Protein AF-A0A7V0W0I6-F1 (afdb_monomer)

Structure (mmCIF, N/CA/C/O backbone):
data_AF-A0A7V0W0I6-F1
#
_entry.id   AF-A0A7V0W0I6-F1
#
loop_
_atom_site.group_PDB
_atom_site.id
_atom_site.type_symbol
_atom_site.label_atom_id
_atom_site.label_alt_id
_atom_site.label_comp_id
_atom_site.label_asym_id
_atom_site.label_entity_id
_atom_site.label_seq_id
_atom_site.pdbx_PDB_ins_code
_atom_site.Cartn_x
_atom_site.Cartn_y
_atom_site.Cartn_z
_atom_site.occupancy
_atom_site.B_iso_or_equiv
_atom_site.auth_seq_id
_atom_site.auth_comp_id
_atom_site.auth_asym_id
_atom_site.auth_atom_id
_atom_site.pdbx_PDB_model_num
ATOM 1 N N . GLU A 1 1 ? -5.638 4.540 -24.264 1.00 60.31 1 GLU A N 1
ATOM 2 C CA . GLU A 1 1 ? -6.546 5.270 -23.347 1.00 60.31 1 GLU A CA 1
ATOM 3 C C . GLU A 1 1 ? -6.105 5.172 -21.889 1.00 60.31 1 GLU A C 1
ATOM 5 O O . GLU A 1 1 ? -5.762 6.201 -21.331 1.00 60.31 1 GLU A O 1
ATOM 10 N N . LEU A 1 2 ? -5.987 3.969 -21.306 1.00 66.69 2 LEU A N 1
ATOM 11 C CA . LEU A 1 2 ? -5.577 3.770 -19.901 1.00 66.69 2 LEU A CA 1
ATOM 12 C C . LEU A 1 2 ? -4.260 4.472 -19.504 1.00 66.69 2 LEU A C 1
ATOM 14 O O . LEU A 1 2 ? -4.198 5.104 -18.455 1.00 66.69 2 LEU A O 1
ATOM 18 N N . ALA A 1 3 ? -3.229 4.414 -20.354 1.00 67.50 3 ALA A N 1
ATOM 19 C CA . ALA A 1 3 ? -1.940 5.058 -20.082 1.00 67.50 3 ALA A CA 1
ATOM 20 C C . ALA A 1 3 ? -2.057 6.585 -19.892 1.00 67.50 3 ALA A C 1
ATOM 22 O O . ALA A 1 3 ? -1.434 7.140 -18.994 1.00 67.50 3 ALA A O 1
ATOM 23 N N . HIS A 1 4 ? -2.917 7.256 -20.668 1.00 70.69 4 HIS A N 1
ATOM 24 C CA . HIS A 1 4 ? -3.123 8.706 -20.556 1.00 70.69 4 HIS A CA 1
ATOM 25 C C . HIS A 1 4 ? -3.851 9.103 -19.268 1.00 70.69 4 HIS A C 1
ATOM 27 O O . HIS A 1 4 ? -3.650 10.200 -18.761 1.00 70.69 4 HIS A O 1
ATOM 33 N N . THR A 1 5 ? -4.692 8.221 -18.721 1.00 73.81 5 THR A N 1
ATOM 34 C CA . THR A 1 5 ? -5.380 8.461 -17.444 1.00 73.81 5 THR A CA 1
ATOM 35 C C . THR A 1 5 ? -4.430 8.356 -16.253 1.00 73.81 5 THR A C 1
ATOM 37 O O . THR A 1 5 ? -4.665 8.988 -15.230 1.00 73.81 5 THR A O 1
ATOM 40 N N . VAL A 1 6 ? -3.367 7.564 -16.383 1.00 73.56 6 VAL A N 1
ATOM 41 C CA . VAL A 1 6 ? -2.404 7.273 -15.314 1.00 73.56 6 VAL A CA 1
ATOM 42 C C . VAL A 1 6 ? -1.288 8.327 -15.233 1.00 73.56 6 VAL A C 1
ATOM 44 O O . VAL A 1 6 ? -0.809 8.618 -14.138 1.00 73.56 6 VAL A O 1
ATOM 47 N N . ASP A 1 7 ? -0.939 8.951 -16.360 1.00 75.25 7 ASP A N 1
ATOM 48 C CA . ASP A 1 7 ? 0.173 9.903 -16.523 1.00 75.25 7 ASP A CA 1
ATOM 49 C C . ASP A 1 7 ? 0.222 11.000 -15.436 1.00 75.25 7 ASP A C 1
ATOM 51 O O . ASP A 1 7 ? 1.212 11.146 -14.724 1.00 75.25 7 ASP A O 1
ATOM 55 N N . GLY A 1 8 ? -0.897 11.690 -15.183 1.00 76.81 8 GLY A N 1
ATOM 56 C CA . GLY A 1 8 ? -0.962 12.772 -14.184 1.00 76.81 8 GLY A CA 1
ATOM 57 C C . GLY A 1 8 ? -0.906 12.331 -12.711 1.00 76.81 8 GLY A C 1
ATOM 58 O O . GLY A 1 8 ? -0.849 13.181 -11.815 1.00 76.81 8 GLY A O 1
ATOM 59 N N . TYR A 1 9 ? -0.960 11.025 -12.440 1.00 78.69 9 TYR A N 1
ATOM 60 C CA . TYR A 1 9 ? -0.916 10.459 -11.088 1.00 78.69 9 TYR A CA 1
ATOM 61 C C . TYR A 1 9 ? 0.448 9.858 -10.745 1.00 78.69 9 TYR A C 1
ATOM 63 O O . TYR A 1 9 ? 0.809 9.855 -9.566 1.00 78.69 9 TYR A O 1
ATOM 71 N N . ILE A 1 10 ? 1.219 9.414 -11.745 1.00 76.62 10 ILE A N 1
ATOM 72 C CA . ILE A 1 10 ? 2.557 8.826 -11.558 1.00 76.62 10 ILE A CA 1
ATOM 73 C C . ILE A 1 10 ? 3.491 9.791 -10.810 1.00 76.62 10 ILE A C 1
ATOM 75 O O . ILE A 1 10 ? 4.248 9.364 -9.945 1.00 76.62 10 ILE A O 1
ATOM 79 N N . GLU A 1 11 ? 3.392 11.099 -11.063 1.00 77.31 11 GLU A N 1
ATOM 80 C CA . GLU A 1 11 ? 4.226 12.105 -10.383 1.00 77.31 11 GLU A CA 1
ATOM 81 C C . GLU A 1 11 ? 3.906 12.273 -8.887 1.00 77.31 11 GLU A C 1
ATOM 83 O O . GLU A 1 11 ? 4.713 12.807 -8.127 1.00 77.31 11 GLU A O 1
ATOM 88 N N . LYS A 1 12 ? 2.709 11.863 -8.449 1.00 80.38 12 LYS A N 1
ATOM 89 C CA . LYS A 1 12 ? 2.188 12.153 -7.101 1.00 80.38 12 LYS A CA 1
ATOM 90 C C . LYS A 1 12 ? 2.120 10.928 -6.205 1.00 80.38 12 LYS A C 1
ATOM 92 O O . LYS A 1 12 ? 2.071 11.073 -4.984 1.00 80.38 12 LYS A O 1
ATOM 97 N N . CYS A 1 13 ? 2.052 9.737 -6.789 1.00 84.56 13 CYS A N 1
ATOM 98 C CA . CYS A 1 13 ? 1.883 8.500 -6.048 1.00 84.56 13 CYS A CA 1
ATOM 99 C C . CYS A 1 13 ? 2.633 7.344 -6.704 1.00 84.56 13 CYS A C 1
ATOM 101 O O . CYS A 1 13 ? 2.764 7.252 -7.918 1.00 84.56 13 CYS A O 1
ATOM 103 N N . ASN A 1 14 ? 3.093 6.437 -5.854 1.00 87.25 14 ASN A N 1
ATOM 104 C CA . ASN A 1 14 ? 3.851 5.245 -6.209 1.00 87.25 14 ASN A CA 1
ATOM 105 C C . ASN A 1 14 ? 2.966 4.000 -6.428 1.00 87.25 14 ASN A C 1
ATOM 107 O O . ASN A 1 14 ? 3.468 2.950 -6.821 1.00 87.25 14 ASN A O 1
ATOM 111 N N . ALA A 1 15 ? 1.652 4.111 -6.205 1.00 90.19 15 ALA A N 1
ATOM 112 C CA . ALA A 1 15 ? 0.671 3.061 -6.467 1.00 90.19 15 ALA A CA 1
ATOM 113 C C . ALA A 1 15 ? -0.676 3.652 -6.902 1.00 90.19 15 ALA A C 1
ATOM 115 O O . ALA A 1 15 ? -1.170 4.599 -6.287 1.00 90.19 15 ALA A O 1
ATOM 116 N N . ILE A 1 16 ? -1.285 3.062 -7.930 1.00 90.56 16 ILE A N 1
ATOM 117 C CA . ILE A 1 16 ? -2.536 3.515 -8.542 1.00 90.56 16 ILE A CA 1
ATOM 118 C C . ILE A 1 16 ? -3.486 2.325 -8.650 1.00 90.56 16 ILE A C 1
ATOM 120 O O . ILE A 1 16 ? -3.190 1.338 -9.321 1.00 90.56 16 ILE A O 1
ATOM 124 N N . LEU A 1 17 ? -4.645 2.431 -7.997 1.00 89.62 17 LEU A N 1
ATOM 125 C CA . LEU A 1 17 ? -5.719 1.447 -8.106 1.00 89.62 17 LEU A CA 1
ATOM 126 C C . LEU A 1 17 ? -6.568 1.743 -9.342 1.00 89.62 17 LEU A C 1
ATOM 128 O O . LEU A 1 17 ? -7.134 2.827 -9.485 1.00 89.62 17 LEU A O 1
ATOM 132 N N . LEU A 1 18 ? -6.686 0.753 -10.216 1.00 87.69 18 LEU A N 1
ATOM 133 C CA . LEU A 1 18 ? -7.496 0.799 -11.419 1.00 87.69 18 LEU A CA 1
ATOM 134 C C . LEU A 1 18 ? -8.799 0.042 -11.166 1.00 87.69 18 LEU A C 1
ATOM 136 O O . LEU A 1 18 ? -8.802 -1.177 -10.967 1.00 87.69 18 LEU A O 1
ATOM 140 N N . SER A 1 19 ? -9.918 0.768 -11.188 1.00 84.94 19 SER A N 1
ATOM 141 C CA . SER A 1 19 ? -11.247 0.183 -10.984 1.00 84.94 19 SER A CA 1
ATOM 142 C C . SER A 1 19 ? -11.459 -0.997 -11.934 1.00 84.94 19 SER A C 1
ATOM 144 O O . SER A 1 19 ? -11.354 -0.840 -13.150 1.00 84.94 19 SER A O 1
ATOM 146 N N . ASN A 1 20 ? -11.724 -2.180 -11.376 1.00 83.25 20 ASN A N 1
ATOM 147 C CA . ASN A 1 20 ? -11.915 -3.449 -12.091 1.00 83.25 20 ASN A CA 1
ATOM 148 C C . ASN A 1 20 ? -10.709 -3.970 -12.904 1.00 83.25 20 ASN A 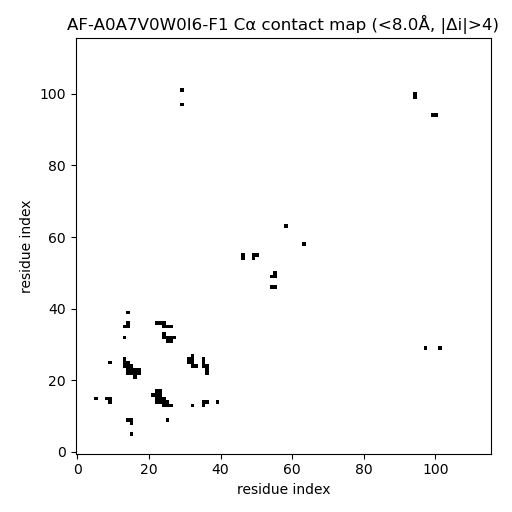C 1
ATOM 150 O O . ASN A 1 20 ? -10.876 -4.923 -13.659 1.00 83.25 20 ASN A O 1
ATOM 154 N N . H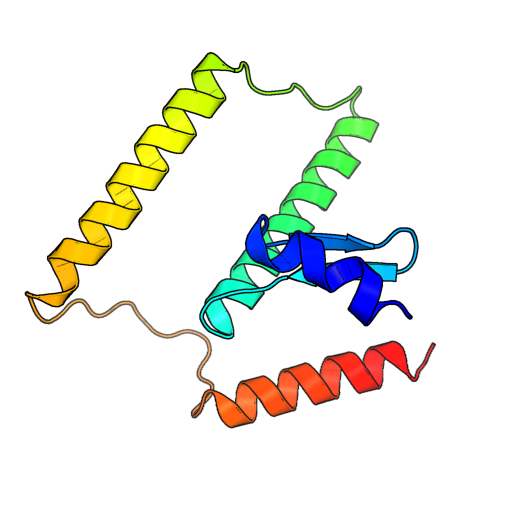IS A 1 21 ? -9.514 -3.386 -12.760 1.00 85.44 21 HIS A N 1
ATOM 155 C CA . HIS A 1 21 ? -8.318 -3.781 -13.526 1.00 85.44 21 HIS A CA 1
ATOM 156 C C . HIS A 1 21 ? -7.113 -4.138 -12.647 1.00 85.44 21 HIS A C 1
ATOM 158 O O . HIS A 1 21 ? -6.188 -4.786 -13.125 1.00 85.44 21 HIS A O 1
ATOM 164 N N . GLY A 1 22 ? -7.126 -3.763 -11.367 1.00 88.12 22 GLY A N 1
ATOM 165 C CA . GLY A 1 22 ? -6.073 -4.115 -10.416 1.00 88.12 22 GLY A CA 1
ATOM 166 C C . GLY A 1 22 ? -5.278 -2.897 -9.973 1.00 88.12 22 GLY A C 1
ATOM 167 O O . GLY A 1 22 ? -5.854 -1.846 -9.697 1.00 88.12 22 GLY A O 1
ATOM 168 N N . VAL A 1 23 ? -3.961 -3.040 -9.869 1.00 91.00 23 VAL A N 1
ATOM 169 C CA . VAL A 1 23 ? -3.057 -2.002 -9.366 1.00 91.00 23 VAL A CA 1
ATOM 170 C C . VAL A 1 23 ? -1.843 -1.868 -10.279 1.00 91.00 23 VAL A C 1
ATOM 172 O O . VAL A 1 23 ? -1.344 -2.853 -10.818 1.00 91.00 23 VAL A O 1
ATOM 175 N N . VAL A 1 24 ? -1.368 -0.638 -10.440 1.00 90.88 24 VAL A N 1
ATOM 176 C CA . VAL A 1 24 ? -0.086 -0.323 -11.075 1.00 90.88 24 VAL A CA 1
ATOM 177 C C . VAL A 1 24 ? 0.793 0.364 -10.040 1.00 90.88 24 VAL A C 1
ATOM 179 O O . VAL A 1 24 ? 0.346 1.310 -9.390 1.00 90.88 24 VAL A O 1
ATOM 182 N N . THR A 1 25 ? 2.030 -0.099 -9.877 1.00 91.06 25 THR A N 1
ATOM 183 C CA . THR A 1 25 ? 3.025 0.529 -9.000 1.00 91.06 25 THR A CA 1
ATOM 184 C C . THR A 1 25 ? 4.212 1.028 -9.803 1.00 91.06 25 THR A C 1
ATOM 186 O O . THR A 1 25 ? 4.545 0.485 -10.856 1.00 91.06 25 THR A O 1
ATOM 189 N N . VAL A 1 26 ? 4.828 2.098 -9.312 1.00 88.94 26 VAL A N 1
ATOM 190 C CA . VAL A 1 26 ? 5.993 2.735 -9.928 1.00 88.94 26 VAL A CA 1
ATOM 191 C C . VAL A 1 26 ? 7.056 2.977 -8.863 1.00 88.94 26 VAL A C 1
ATOM 193 O O . VAL A 1 26 ? 6.742 3.213 -7.693 1.00 88.94 26 VAL A O 1
ATOM 196 N N . GLY A 1 27 ? 8.316 2.905 -9.272 1.00 87.12 27 GLY A N 1
ATOM 197 C CA . GLY A 1 27 ? 9.482 3.051 -8.411 1.00 87.12 27 GLY A CA 1
ATOM 198 C C . GLY A 1 27 ? 10.679 3.559 -9.206 1.00 87.12 27 GLY A C 1
ATOM 199 O O . GLY A 1 27 ? 10.634 3.619 -10.434 1.00 87.12 27 GLY A O 1
ATOM 200 N N . THR A 1 28 ? 11.738 3.945 -8.500 1.00 86.50 28 THR A N 1
ATOM 201 C CA . THR A 1 28 ? 13.026 4.342 -9.097 1.00 86.50 28 THR A CA 1
ATOM 202 C C . THR A 1 28 ? 13.740 3.183 -9.788 1.00 86.50 28 THR A C 1
ATOM 204 O O . THR A 1 28 ? 14.603 3.404 -10.629 1.00 86.50 28 THR A O 1
ATOM 207 N N . ASP A 1 29 ? 13.364 1.962 -9.425 1.00 83.75 29 ASP A N 1
ATOM 208 C CA . ASP A 1 29 ? 13.934 0.693 -9.848 1.00 83.75 29 ASP A CA 1
ATOM 209 C C . ASP A 1 29 ? 12.855 -0.399 -9.719 1.00 83.75 29 ASP A C 1
ATOM 211 O O . ASP A 1 29 ? 11.777 -0.190 -9.145 1.00 83.75 29 ASP A O 1
ATOM 215 N N . VAL A 1 30 ? 13.134 -1.581 -10.263 1.00 84.25 30 VAL A N 1
ATOM 216 C CA . VAL A 1 30 ? 12.170 -2.690 -10.279 1.00 84.25 30 VAL A CA 1
ATOM 217 C C . VAL A 1 30 ? 11.838 -3.170 -8.862 1.00 84.25 30 VAL A C 1
ATOM 219 O O . VAL A 1 30 ? 10.680 -3.493 -8.586 1.00 84.25 30 VAL A O 1
ATOM 222 N N . PHE A 1 31 ? 12.807 -3.171 -7.940 1.00 84.81 31 PHE A N 1
ATOM 223 C CA . PHE A 1 31 ? 12.588 -3.625 -6.568 1.00 84.81 31 PHE A CA 1
ATOM 224 C C . PHE A 1 31 ? 11.704 -2.655 -5.789 1.00 84.81 31 PHE A C 1
ATOM 226 O O . PHE A 1 31 ? 10.772 -3.089 -5.117 1.00 84.81 31 PHE A O 1
ATOM 233 N N . SER A 1 32 ? 11.915 -1.343 -5.901 1.00 83.81 32 SER A N 1
ATOM 234 C CA . SER A 1 32 ? 11.050 -0.360 -5.235 1.00 83.81 32 SER A CA 1
ATOM 235 C C . SER A 1 32 ? 9.601 -0.417 -5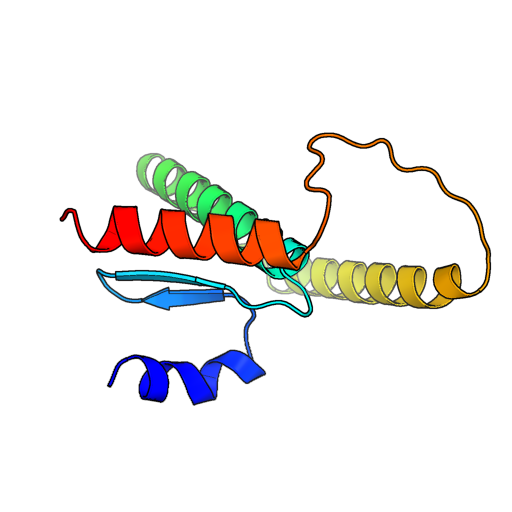.737 1.00 83.81 32 SER A C 1
ATOM 237 O O . SER A 1 32 ? 8.666 -0.335 -4.927 1.00 83.81 32 SER A O 1
ATOM 239 N N . ALA A 1 33 ? 9.388 -0.636 -7.039 1.00 86.38 33 ALA A N 1
ATOM 240 C CA . ALA A 1 33 ? 8.057 -0.870 -7.603 1.00 86.38 33 ALA A CA 1
ATOM 241 C C . ALA A 1 33 ? 7.434 -2.183 -7.086 1.00 86.38 33 ALA A C 1
ATOM 243 O O . ALA A 1 33 ? 6.255 -2.199 -6.710 1.00 86.38 33 ALA A O 1
ATOM 244 N N . TYR A 1 34 ? 8.228 -3.254 -7.005 1.00 87.94 34 TYR A N 1
ATOM 245 C CA . TYR A 1 34 ? 7.822 -4.561 -6.483 1.00 87.94 34 TYR A CA 1
ATOM 246 C C . TYR A 1 34 ? 7.454 -4.516 -4.991 1.00 87.94 34 TYR A C 1
ATOM 248 O O . TYR A 1 34 ? 6.360 -4.926 -4.612 1.00 87.94 34 TYR A O 1
ATOM 256 N N . TYR A 1 35 ? 8.292 -3.931 -4.135 1.00 88.19 35 TYR A N 1
ATOM 257 C CA . TYR A 1 35 ? 7.980 -3.786 -2.709 1.00 88.19 35 TYR A CA 1
ATOM 258 C C . TYR A 1 35 ? 6.758 -2.897 -2.481 1.00 88.19 35 TYR A C 1
ATOM 260 O O . TYR A 1 35 ? 5.971 -3.120 -1.560 1.00 88.19 35 TYR A O 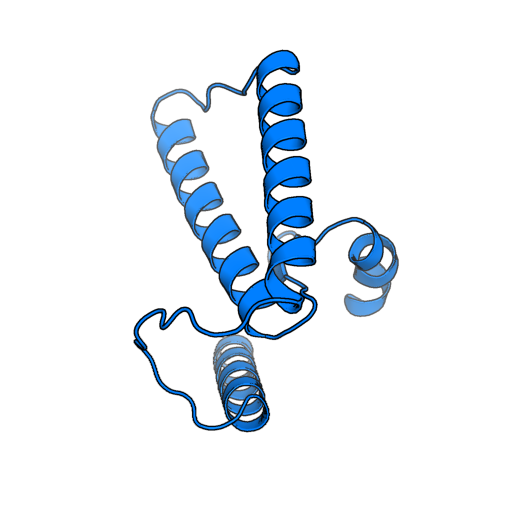1
ATOM 268 N N . THR A 1 36 ? 6.556 -1.884 -3.328 1.00 90.44 36 THR A N 1
ATOM 269 C CA . THR A 1 36 ? 5.329 -1.083 -3.282 1.00 90.44 36 THR A CA 1
ATOM 270 C C . THR A 1 36 ? 4.107 -1.937 -3.631 1.00 90.44 36 THR A C 1
ATOM 272 O O . THR A 1 36 ? 3.092 -1.826 -2.945 1.00 90.44 36 THR A O 1
ATOM 275 N N . MET A 1 37 ? 4.210 -2.825 -4.625 1.00 94.00 37 MET A N 1
ATOM 276 C CA . MET A 1 37 ? 3.152 -3.776 -4.988 1.00 94.00 37 MET A CA 1
ATOM 277 C C . MET A 1 37 ? 2.804 -4.703 -3.819 1.00 94.00 37 MET A C 1
ATOM 279 O O . MET A 1 37 ? 1.639 -4.794 -3.433 1.00 94.00 37 MET A O 1
ATOM 283 N N . GLU A 1 38 ? 3.809 -5.320 -3.197 1.00 92.50 38 GLU A N 1
ATOM 284 C CA . GLU A 1 38 ? 3.627 -6.217 -2.050 1.00 92.50 38 GLU A CA 1
ATOM 285 C C . GLU A 1 38 ? 2.916 -5.515 -0.883 1.00 92.50 38 GLU A C 1
ATOM 287 O O . GLU A 1 38 ? 1.957 -6.035 -0.307 1.00 92.50 38 GLU A O 1
ATOM 292 N N . ARG A 1 39 ? 3.323 -4.278 -0.571 1.00 92.88 39 ARG A N 1
ATOM 293 C CA . ARG A 1 39 ? 2.686 -3.467 0.476 1.00 92.88 39 ARG A CA 1
ATOM 294 C C . ARG A 1 39 ? 1.224 -3.168 0.166 1.00 92.88 39 ARG A C 1
ATOM 296 O O . ARG A 1 39 ? 0.409 -3.152 1.093 1.00 92.88 39 ARG A O 1
ATOM 303 N N . VAL A 1 40 ? 0.891 -2.896 -1.097 1.00 95.31 40 VAL A N 1
ATOM 304 C CA . VAL A 1 40 ? -0.491 -2.623 -1.507 1.00 95.31 40 VAL A CA 1
ATOM 305 C C . VAL A 1 40 ? -1.340 -3.880 -1.366 1.00 95.31 40 VAL A C 1
ATOM 307 O O . VAL A 1 40 ? -2.393 -3.802 -0.737 1.00 95.31 40 VAL A O 1
ATOM 310 N N . GLU A 1 41 ? -0.869 -5.023 -1.864 1.00 94.81 41 GLU A N 1
ATOM 311 C CA . GLU A 1 41 ? -1.586 -6.300 -1.768 1.00 94.81 41 GLU A CA 1
ATOM 312 C C . GLU A 1 41 ? -1.832 -6.689 -0.306 1.00 94.81 41 GLU A C 1
ATOM 314 O O . GLU A 1 41 ? -2.965 -6.951 0.107 1.00 94.81 41 GLU A O 1
ATOM 319 N N . HIS A 1 42 ? -0.791 -6.617 0.526 1.00 95.75 42 HIS A N 1
ATOM 320 C CA . HIS A 1 42 ? -0.911 -6.924 1.947 1.00 95.75 42 HIS A CA 1
ATOM 321 C C . HIS A 1 42 ? -1.884 -5.977 2.667 1.00 95.75 42 HIS A C 1
ATOM 323 O O . HIS A 1 42 ? -2.704 -6.409 3.481 1.00 95.75 42 HIS A O 1
ATOM 329 N N . SER A 1 43 ? -1.848 -4.682 2.342 1.00 93.75 43 SER A N 1
ATOM 330 C CA . SER A 1 43 ? -2.789 -3.706 2.905 1.00 93.75 43 SER A CA 1
ATOM 331 C C . SER A 1 43 ? -4.224 -3.972 2.448 1.00 93.75 43 SER A C 1
ATOM 333 O O . SER A 1 43 ? -5.145 -3.891 3.262 1.00 93.75 43 SER A O 1
ATOM 335 N N . ALA A 1 44 ? -4.428 -4.317 1.174 1.00 94.50 44 ALA A N 1
ATOM 336 C CA . ALA A 1 44 ? -5.739 -4.659 0.633 1.00 94.50 44 ALA A CA 1
ATOM 337 C C . ALA A 1 44 ? -6.323 -5.885 1.343 1.00 94.50 44 ALA A C 1
ATOM 339 O O . ALA A 1 44 ? -7.487 -5.855 1.749 1.00 94.50 44 ALA A O 1
ATOM 340 N N . TYR A 1 45 ? -5.502 -6.910 1.582 1.00 95.44 45 TYR A N 1
ATOM 341 C CA . TYR A 1 45 ? -5.892 -8.086 2.352 1.00 95.44 45 TYR A CA 1
ATOM 342 C C . TYR A 1 45 ? -6.292 -7.733 3.792 1.00 95.44 45 TYR A C 1
ATOM 344 O O . TYR A 1 45 ? -7.375 -8.116 4.238 1.00 95.44 45 TYR A O 1
ATOM 352 N N . ILE A 1 46 ? -5.476 -6.947 4.507 1.00 94.94 46 ILE A N 1
ATOM 353 C CA . ILE A 1 46 ? -5.803 -6.488 5.870 1.00 94.94 46 ILE A CA 1
ATOM 354 C C . ILE A 1 46 ? -7.137 -5.738 5.882 1.00 94.94 46 ILE A C 1
ATOM 356 O O . ILE A 1 46 ? -7.989 -6.025 6.722 1.00 94.94 46 ILE A O 1
ATOM 360 N N . ILE A 1 47 ? -7.335 -4.792 4.960 1.00 94.81 47 ILE A N 1
ATOM 361 C CA . ILE A 1 47 ? -8.571 -4.002 4.869 1.00 94.81 47 ILE A CA 1
ATOM 362 C C . ILE A 1 47 ? -9.764 -4.913 4.570 1.00 94.81 47 ILE A C 1
ATOM 364 O O . ILE A 1 47 ? -10.821 -4.767 5.183 1.00 94.81 47 ILE A O 1
ATOM 368 N N . TRP A 1 48 ? -9.609 -5.876 3.664 1.00 94.69 48 TRP A N 1
ATOM 369 C CA . TRP A 1 48 ? -10.663 -6.826 3.319 1.00 94.69 48 TRP A CA 1
ATOM 370 C C . TRP A 1 48 ? -11.086 -7.688 4.518 1.00 94.69 48 TRP A C 1
ATOM 372 O O . TRP A 1 48 ? -12.282 -7.804 4.813 1.00 94.69 48 TRP A O 1
ATOM 382 N N . VAL A 1 49 ? -10.121 -8.217 5.275 1.00 96.69 49 VAL A N 1
ATOM 383 C CA . VAL A 1 49 ? -10.392 -8.965 6.511 1.00 96.69 49 VAL A CA 1
ATOM 384 C C . VAL A 1 49 ? -11.007 -8.053 7.579 1.00 96.69 49 VAL A C 1
ATOM 386 O O . VAL A 1 49 ? -12.014 -8.414 8.184 1.00 96.69 49 VAL A O 1
ATOM 389 N N . ALA A 1 50 ? -10.469 -6.848 7.785 1.00 96.12 50 ALA A N 1
ATOM 390 C CA . ALA A 1 50 ? -10.971 -5.896 8.779 1.00 96.12 50 ALA A CA 1
ATOM 391 C C . ALA A 1 50 ? -12.426 -5.488 8.511 1.00 96.12 50 ALA A C 1
ATOM 393 O O . ALA A 1 50 ? -13.235 -5.437 9.439 1.00 96.12 50 ALA A O 1
ATOM 394 N N . ARG A 1 51 ? -12.798 -5.277 7.243 1.00 95.62 51 ARG A N 1
ATOM 395 C CA . ARG A 1 51 ? -14.189 -5.009 6.840 1.00 95.62 51 ARG A CA 1
ATOM 396 C C . ARG A 1 51 ? -15.137 -6.136 7.226 1.00 95.62 51 ARG A C 1
ATOM 398 O O . ARG A 1 51 ? -16.250 -5.860 7.664 1.00 95.62 51 ARG A O 1
ATOM 405 N N . SER A 1 52 ? -14.679 -7.382 7.149 1.00 94.88 52 SER A N 1
ATOM 406 C CA . SER A 1 52 ? -15.454 -8.547 7.597 1.00 94.88 52 SER A CA 1
ATOM 407 C C . SER A 1 52 ? -15.629 -8.597 9.125 1.00 94.88 52 SER A C 1
ATOM 409 O O . SER A 1 52 ? -16.560 -9.228 9.614 1.00 94.88 52 SER A O 1
ATOM 411 N N . LEU A 1 53 ? -14.771 -7.905 9.883 1.00 95.69 53 LEU A N 1
ATOM 412 C CA . LEU A 1 53 ? -14.767 -7.854 11.352 1.00 95.69 53 LEU A CA 1
ATOM 413 C C . LEU A 1 53 ? -15.388 -6.566 11.932 1.00 95.69 53 LEU A C 1
ATOM 415 O O . LEU A 1 53 ? -15.218 -6.285 13.118 1.00 95.69 53 LEU A O 1
ATOM 419 N N . GLY A 1 54 ? -16.112 -5.784 11.125 1.00 93.12 54 GLY A N 1
ATOM 420 C CA . GLY A 1 54 ? -16.761 -4.539 11.564 1.00 93.12 54 GLY A CA 1
ATOM 421 C C . GLY A 1 54 ? -16.052 -3.249 11.141 1.00 93.12 54 GLY A C 1
ATOM 422 O O . GLY A 1 54 ? -16.430 -2.174 11.602 1.00 93.12 54 GLY A O 1
ATOM 423 N N . GLY A 1 55 ? -15.068 -3.342 10.245 1.00 91.25 55 GLY A N 1
ATOM 424 C CA . GLY A 1 55 ? -14.396 -2.197 9.636 1.00 91.25 55 GLY A CA 1
ATOM 425 C C . GLY A 1 55 ? -13.013 -1.905 10.210 1.00 91.25 55 GLY A C 1
ATOM 426 O O . GLY A 1 55 ? -12.663 -2.271 11.334 1.00 91.25 55 GLY A O 1
ATOM 427 N N . GLU A 1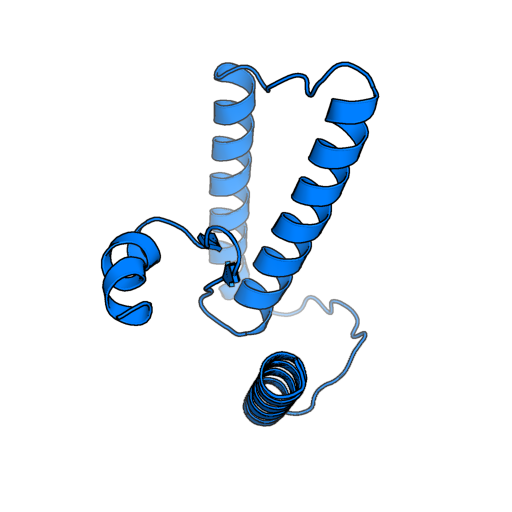 56 ? -12.204 -1.227 9.407 1.00 92.06 56 GLU A N 1
ATOM 428 C CA . GLU A 1 56 ? -10.888 -0.739 9.785 1.00 92.06 56 GLU A CA 1
ATOM 429 C C . GLU A 1 56 ? -10.962 0.465 10.740 1.00 92.06 56 GLU A C 1
ATOM 431 O O . GLU A 1 56 ? -11.843 1.320 10.646 1.00 92.06 56 GLU A O 1
ATOM 436 N N . LYS A 1 57 ? -9.993 0.562 11.658 1.00 91.12 57 LYS A N 1
ATOM 437 C CA . LYS A 1 57 ? -9.811 1.746 12.509 1.00 91.12 57 LYS A CA 1
ATOM 438 C C . LYS A 1 57 ? -8.774 2.665 11.858 1.00 91.12 57 LYS A C 1
ATOM 440 O O . LYS A 1 57 ? -7.591 2.319 11.885 1.00 91.12 57 LYS A O 1
ATOM 445 N N . PRO A 1 58 ? -9.173 3.810 11.276 1.00 89.38 58 PRO A N 1
ATOM 446 C CA . PRO A 1 58 ? -8.223 4.711 10.641 1.00 89.38 58 PRO A CA 1
ATOM 447 C C . PRO A 1 58 ? -7.275 5.319 11.678 1.00 89.38 58 PRO A C 1
ATOM 449 O O . PRO A 1 58 ? -7.645 5.570 12.827 1.00 89.38 58 PRO A O 1
ATOM 452 N N . LEU A 1 59 ? -6.037 5.575 11.258 1.00 90.88 59 LEU A N 1
ATOM 453 C CA . LEU A 1 59 ? -5.071 6.294 12.081 1.00 90.88 59 LEU A CA 1
ATOM 454 C C . LEU A 1 59 ? -5.493 7.759 12.227 1.00 90.88 59 LEU A C 1
ATOM 456 O O . LEU A 1 59 ? -5.975 8.379 11.280 1.00 90.88 59 LEU A O 1
ATOM 460 N N . SER A 1 60 ? -5.267 8.331 13.411 1.00 95.06 60 SER A N 1
ATOM 461 C CA . SER A 1 60 ? -5.430 9.771 13.607 1.00 95.06 60 SER A CA 1
ATOM 462 C C . SER A 1 60 ? -4.408 10.543 12.769 1.00 95.06 60 SER A C 1
ATOM 464 O O . SER A 1 60 ? -3.290 10.073 12.543 1.00 95.06 60 SER A O 1
ATOM 466 N N . GLN A 1 61 ? -4.756 11.768 12.364 1.00 93.12 61 GLN A N 1
ATOM 467 C CA . GLN A 1 61 ? -3.843 12.632 11.610 1.00 93.12 61 GLN A CA 1
ATOM 468 C C . GLN A 1 61 ? -2.513 12.859 12.348 1.00 93.12 61 GLN A C 1
ATOM 470 O O . GLN A 1 61 ? -1.458 12.911 11.727 1.00 93.12 61 GLN A O 1
ATOM 475 N N . GLU A 1 62 ? -2.544 12.934 13.681 1.00 95.50 62 GLU A N 1
ATOM 476 C CA . GLU A 1 62 ? -1.341 13.043 14.510 1.00 95.50 62 GLU A CA 1
ATOM 477 C C . GLU A 1 62 ? -0.410 11.832 14.336 1.00 95.50 62 GLU A C 1
ATOM 479 O O . GLU A 1 62 ? 0.795 11.995 14.139 1.00 95.50 62 GLU A O 1
ATOM 484 N N . ASN A 1 63 ? -0.960 10.614 14.361 1.00 93.81 63 ASN A N 1
ATOM 485 C CA . ASN A 1 63 ? -0.179 9.393 14.169 1.00 93.81 63 ASN A CA 1
ATOM 486 C C . ASN A 1 63 ? 0.344 9.274 12.734 1.00 93.81 63 ASN A C 1
ATOM 488 O O . ASN A 1 63 ? 1.488 8.868 12.541 1.00 93.81 63 ASN A O 1
ATOM 492 N N . ILE A 1 64 ? -0.445 9.690 11.739 1.00 92.50 64 ILE A N 1
ATOM 493 C CA . ILE A 1 64 ? 0.006 9.776 10.342 1.00 92.50 64 ILE A CA 1
ATOM 494 C C . ILE A 1 64 ? 1.202 10.728 10.233 1.00 92.50 64 ILE A C 1
ATOM 496 O O . ILE A 1 64 ? 2.227 10.362 9.663 1.00 92.50 64 ILE A O 1
ATOM 500 N N . ASN A 1 65 ? 1.120 11.914 10.839 1.00 92.56 65 ASN A N 1
ATOM 501 C CA . ASN A 1 65 ? 2.210 12.888 10.816 1.00 92.56 65 ASN A CA 1
ATOM 502 C C . ASN A 1 65 ? 3.484 12.328 11.467 1.00 92.56 65 ASN A C 1
ATOM 504 O O . ASN A 1 65 ? 4.566 12.467 10.902 1.00 92.56 65 ASN A O 1
ATOM 508 N N . LYS A 1 66 ? 3.370 11.626 12.603 1.00 93.88 66 LYS A N 1
ATOM 509 C CA . LYS A 1 66 ? 4.516 10.950 13.244 1.00 93.88 66 LYS A CA 1
ATOM 510 C C . LYS A 1 66 ? 5.171 9.924 12.315 1.00 93.88 66 LYS A C 1
ATOM 512 O O . LYS A 1 66 ? 6.396 9.880 12.232 1.00 93.88 66 LYS A O 1
ATOM 517 N N . LEU A 1 67 ? 4.377 9.124 11.600 1.00 91.44 67 LEU A N 1
ATOM 518 C CA . LEU A 1 67 ? 4.891 8.146 10.633 1.00 91.44 67 LEU A CA 1
ATOM 519 C C . LEU A 1 67 ? 5.594 8.823 9.448 1.00 91.44 67 LEU A C 1
ATOM 521 O O . LEU A 1 67 ? 6.654 8.362 9.028 1.00 91.44 67 LEU A O 1
ATOM 525 N N . LEU A 1 68 ? 5.049 9.935 8.944 1.00 89.44 68 LEU A N 1
ATOM 526 C CA . LEU A 1 68 ? 5.680 10.719 7.877 1.00 89.44 68 LEU A CA 1
ATOM 527 C C . LEU A 1 68 ? 7.024 11.312 8.320 1.00 89.44 68 LEU A C 1
ATOM 529 O O . LEU A 1 68 ? 7.9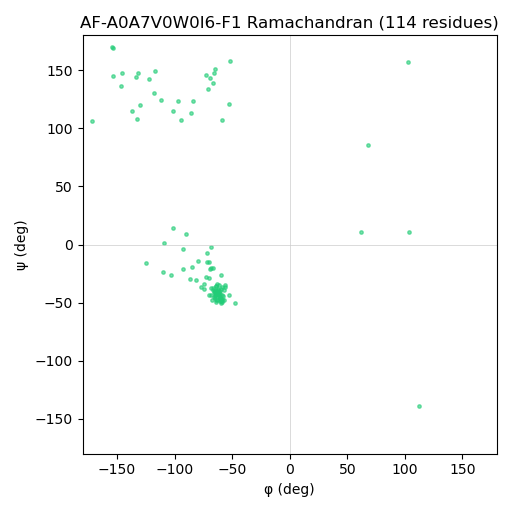82 11.284 7.551 1.00 89.44 68 LEU A O 1
ATOM 533 N N . GLU A 1 69 ? 7.132 11.793 9.559 1.00 92.62 69 GLU A N 1
ATOM 534 C CA . GLU A 1 69 ? 8.403 12.287 10.105 1.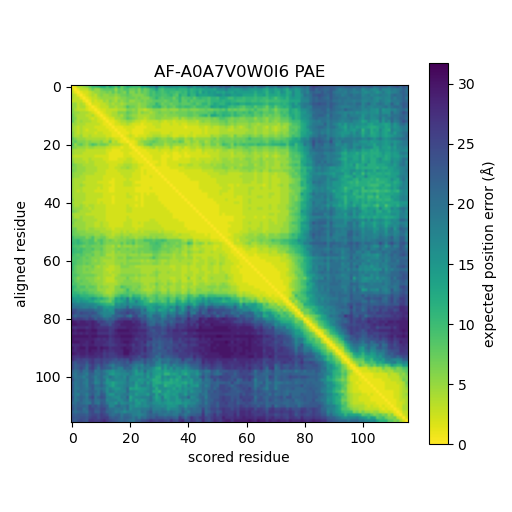00 92.62 69 GLU A CA 1
ATOM 535 C C . GLU A 1 69 ? 9.440 11.166 10.274 1.00 92.62 69 GLU A C 1
ATOM 537 O O . GLU A 1 69 ? 10.614 11.349 9.944 1.00 92.62 69 GLU A O 1
ATOM 542 N N . ILE A 1 70 ? 9.017 9.975 10.716 1.00 91.31 70 ILE A N 1
ATOM 543 C CA . ILE A 1 70 ? 9.898 8.798 10.785 1.00 91.31 70 ILE A CA 1
ATOM 544 C C . ILE A 1 70 ? 10.420 8.439 9.390 1.00 91.31 70 ILE A C 1
ATOM 546 O O . ILE A 1 70 ? 11.626 8.238 9.239 1.00 91.31 70 ILE A O 1
ATOM 550 N N . ARG A 1 71 ? 9.541 8.420 8.380 1.00 84.94 71 ARG A N 1
ATOM 551 C CA . ARG A 1 71 ? 9.901 8.138 6.984 1.00 84.94 71 ARG A CA 1
ATOM 552 C C . ARG A 1 71 ? 10.941 9.125 6.448 1.00 84.94 71 ARG A C 1
ATOM 554 O O . ARG A 1 71 ? 11.972 8.698 5.936 1.00 84.94 71 ARG A O 1
ATOM 561 N N . LYS A 1 72 ? 10.720 10.432 6.631 1.00 86.06 72 LYS A N 1
ATOM 562 C CA . LYS A 1 72 ? 11.684 11.467 6.213 1.00 86.06 72 LYS A CA 1
ATOM 563 C C . LYS A 1 72 ? 13.053 11.260 6.860 1.00 86.06 72 LYS A C 1
ATOM 565 O O . LYS A 1 72 ? 14.084 11.456 6.220 1.00 86.06 72 LYS A O 1
ATOM 570 N N . ARG A 1 73 ? 13.079 10.864 8.138 1.00 84.25 73 ARG A N 1
ATOM 571 C CA . ARG A 1 73 ? 14.331 10.594 8.851 1.00 84.25 73 ARG A CA 1
ATOM 572 C C . ARG A 1 73 ? 15.041 9.359 8.304 1.00 84.25 73 ARG A C 1
ATOM 574 O O . ARG A 1 73 ? 16.247 9.436 8.108 1.00 84.25 73 ARG A O 1
ATOM 581 N N . SER A 1 74 ? 14.327 8.263 8.035 1.00 80.50 74 SER A N 1
ATOM 582 C CA . SER A 1 74 ? 14.934 7.053 7.462 1.00 80.50 74 SER A CA 1
ATOM 583 C C . SER A 1 74 ? 15.470 7.280 6.048 1.00 80.50 74 SER A C 1
ATOM 585 O O . SER A 1 74 ? 16.565 6.822 5.743 1.00 80.50 74 SER A O 1
ATOM 587 N N . GLU A 1 75 ? 14.754 8.042 5.218 1.00 71.81 75 GLU A N 1
ATOM 588 C CA . GLU A 1 75 ? 15.209 8.419 3.870 1.00 71.81 75 GLU A CA 1
ATOM 589 C C . GLU A 1 75 ? 16.478 9.283 3.941 1.00 71.81 75 GLU A C 1
ATOM 591 O O . GLU A 1 75 ? 17.444 9.048 3.218 1.00 71.81 75 GLU A O 1
ATOM 596 N N . LYS A 1 76 ? 16.530 10.230 4.887 1.00 59.75 76 LYS A N 1
ATOM 597 C CA . LYS A 1 76 ? 17.727 11.045 5.115 1.00 59.75 76 LYS A CA 1
ATOM 598 C C . LYS A 1 76 ? 18.900 10.218 5.647 1.00 59.75 76 LYS A C 1
ATOM 600 O O . LYS A 1 76 ? 20.033 10.464 5.253 1.00 59.75 76 LYS A O 1
ATOM 605 N N . THR A 1 77 ? 18.659 9.238 6.516 1.00 55.78 77 THR A N 1
ATOM 606 C CA . THR A 1 77 ? 19.714 8.337 6.997 1.00 55.78 77 THR A CA 1
ATOM 607 C C . THR A 1 77 ? 20.319 7.514 5.858 1.00 55.78 77 THR A C 1
ATOM 609 O O . THR A 1 77 ? 21.541 7.445 5.807 1.00 55.78 77 THR A O 1
ATOM 612 N N . LEU A 1 78 ? 19.518 7.003 4.909 1.00 52.06 78 LEU A N 1
ATOM 613 C CA . LEU A 1 78 ? 20.043 6.329 3.709 1.00 52.06 78 LEU A CA 1
ATOM 614 C C . LEU A 1 78 ? 20.915 7.251 2.835 1.00 52.06 78 LEU A C 1
ATOM 616 O O . LEU A 1 78 ? 21.928 6.798 2.318 1.00 52.06 78 LEU A O 1
ATOM 620 N N . SER A 1 79 ? 20.591 8.547 2.743 1.00 44.16 79 SER A N 1
ATOM 621 C CA . SER A 1 79 ? 21.417 9.524 2.005 1.00 44.16 79 SER A CA 1
ATOM 622 C C . SER A 1 79 ? 22.768 9.858 2.666 1.00 44.16 79 SER A C 1
ATOM 624 O O . SER A 1 79 ? 23.641 10.425 2.016 1.00 44.16 79 SER A O 1
ATOM 626 N N . TYR A 1 80 ? 22.972 9.515 3.947 1.00 45.03 80 TYR A N 1
ATOM 627 C CA . TYR A 1 80 ? 24.275 9.649 4.621 1.00 45.03 80 TYR A CA 1
ATOM 628 C C . TYR A 1 80 ? 25.125 8.371 4.551 1.00 45.03 80 TYR A C 1
ATOM 630 O O . TYR A 1 80 ? 26.342 8.455 4.717 1.00 45.03 80 TYR A O 1
ATOM 638 N N . THR A 1 81 ? 24.522 7.202 4.317 1.00 42.53 81 THR A N 1
ATOM 639 C CA . THR A 1 81 ? 25.251 5.926 4.222 1.00 42.53 81 THR A CA 1
ATOM 640 C C . THR A 1 81 ? 25.924 5.703 2.868 1.00 42.53 81 THR A C 1
ATOM 642 O O . THR A 1 81 ? 26.838 4.895 2.796 1.00 42.53 81 THR A O 1
ATOM 645 N N . GLU A 1 82 ? 25.590 6.469 1.825 1.00 42.84 82 GLU A N 1
ATOM 646 C CA . GLU A 1 82 ? 26.282 6.409 0.521 1.00 42.84 82 GLU A CA 1
ATOM 647 C C . GLU A 1 82 ? 27.738 6.929 0.558 1.00 42.84 82 GLU A C 1
ATOM 649 O O . GLU A 1 82 ? 28.442 6.876 -0.447 1.00 42.84 82 GLU A O 1
ATOM 654 N N . LEU A 1 83 ? 28.216 7.411 1.715 1.00 45.00 83 LEU A N 1
ATOM 655 C CA . LEU A 1 83 ? 29.607 7.834 1.919 1.00 45.00 83 LEU A CA 1
ATOM 656 C C . LEU A 1 83 ? 30.425 6.904 2.826 1.00 45.00 83 LEU A C 1
ATOM 658 O O . LEU A 1 83 ? 31.595 7.200 3.049 1.00 45.00 83 LEU A O 1
ATOM 662 N N . ASN A 1 84 ? 29.862 5.801 3.336 1.00 37.59 84 ASN A N 1
ATOM 663 C CA . ASN A 1 84 ? 30.626 4.795 4.078 1.00 37.59 84 ASN A CA 1
ATOM 664 C C . ASN A 1 84 ? 30.215 3.379 3.659 1.00 37.59 84 ASN A C 1
ATOM 666 O O . ASN A 1 84 ? 29.091 2.940 3.887 1.00 37.59 84 ASN A O 1
ATOM 670 N N . ASP A 1 85 ? 31.190 2.716 3.055 1.00 45.06 85 ASP A N 1
ATOM 671 C CA . ASP A 1 85 ? 31.219 1.347 2.561 1.00 45.06 85 ASP A CA 1
ATOM 672 C C . ASP A 1 85 ? 30.779 0.283 3.594 1.00 45.06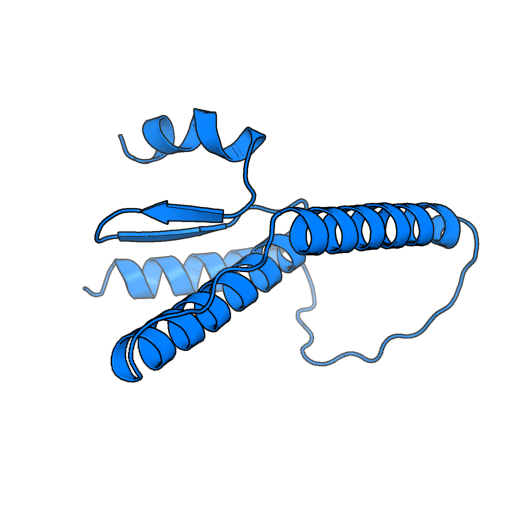 85 ASP A C 1
ATOM 674 O O . ASP A 1 85 ? 30.876 0.482 4.806 1.00 45.06 85 ASP A O 1
ATOM 678 N N . GLU A 1 86 ? 30.364 -0.872 3.066 1.00 44.28 86 GLU A N 1
ATOM 679 C CA . GLU A 1 86 ? 30.174 -2.173 3.733 1.00 44.28 86 GLU A CA 1
ATOM 680 C C . GLU A 1 86 ? 29.045 -2.332 4.779 1.00 44.28 86 GLU A C 1
ATOM 682 O O . GLU A 1 86 ? 29.270 -2.379 5.988 1.00 44.28 86 GLU A O 1
ATOM 687 N N . THR A 1 87 ? 27.823 -2.641 4.322 1.00 37.09 87 THR A N 1
ATOM 688 C CA . THR A 1 87 ? 26.955 -3.575 5.072 1.00 37.09 87 THR A CA 1
ATOM 689 C C . THR A 1 87 ? 26.344 -4.627 4.150 1.00 37.09 87 THR A C 1
ATOM 691 O O . THR A 1 87 ? 25.455 -4.370 3.343 1.00 37.09 87 THR A O 1
ATOM 694 N N . HIS A 1 88 ? 26.846 -5.854 4.298 1.00 42.88 88 HIS A N 1
ATOM 695 C CA . HIS A 1 88 ? 26.247 -7.073 3.776 1.00 42.88 88 HIS A CA 1
ATOM 696 C C . HIS A 1 88 ? 24.830 -7.257 4.341 1.00 42.88 88 HIS A C 1
ATOM 698 O O . HIS A 1 88 ? 24.665 -7.654 5.495 1.00 42.88 88 HIS A O 1
ATOM 704 N N . VAL A 1 89 ? 23.809 -7.037 3.515 1.00 37.75 89 VAL A N 1
ATOM 705 C CA . VAL A 1 89 ? 22.474 -7.610 3.728 1.00 37.75 89 VAL A CA 1
ATOM 706 C C . VAL A 1 89 ? 22.386 -8.871 2.871 1.00 37.75 89 VAL A C 1
ATOM 708 O O . VAL A 1 89 ? 22.694 -8.849 1.680 1.00 37.75 89 VAL A O 1
ATOM 711 N N . GLN A 1 90 ? 22.083 -9.997 3.516 1.00 37.19 90 GLN A N 1
ATOM 712 C CA . GLN A 1 90 ? 22.115 -11.319 2.897 1.00 37.19 90 GLN A CA 1
ATOM 713 C C . GLN A 1 90 ? 21.040 -11.475 1.810 1.00 37.19 90 GLN A C 1
ATOM 715 O O . GLN A 1 90 ? 19.914 -11.009 1.960 1.00 37.19 90 GLN A O 1
ATOM 720 N N . LYS A 1 91 ? 21.459 -12.117 0.711 1.00 47.47 91 LYS A N 1
ATOM 721 C CA . LYS A 1 91 ? 20.715 -12.453 -0.511 1.00 47.47 91 LYS A CA 1
ATOM 722 C C . LYS A 1 91 ? 19.680 -13.561 -0.267 1.00 47.47 91 LYS A C 1
ATOM 724 O O . LYS A 1 91 ? 20.075 -14.597 0.247 1.00 47.47 91 LYS A O 1
ATOM 729 N N . GLU A 1 92 ? 18.458 -13.373 -0.767 1.00 43.31 92 GLU A N 1
ATOM 730 C CA . GLU A 1 92 ? 17.421 -14.382 -1.099 1.00 43.31 92 GLU A CA 1
ATOM 731 C C . GLU A 1 92 ? 16.302 -13.590 -1.828 1.00 43.31 92 GLU A C 1
ATOM 733 O O . GLU A 1 92 ? 15.675 -12.746 -1.202 1.00 43.31 92 GLU A O 1
ATOM 738 N N . ASP A 1 93 ? 16.047 -13.622 -3.142 1.00 39.53 93 ASP A N 1
ATOM 739 C CA . ASP A 1 93 ? 16.372 -14.527 -4.250 1.00 39.53 93 ASP A CA 1
ATOM 740 C C . ASP A 1 93 ? 17.140 -13.815 -5.387 1.00 39.53 93 ASP A C 1
ATOM 742 O O . ASP A 1 93 ? 16.901 -12.656 -5.725 1.00 39.53 93 ASP A O 1
ATOM 746 N N . PHE A 1 94 ? 18.093 -14.529 -5.982 1.00 42.91 94 PHE A N 1
ATOM 747 C CA . PHE A 1 94 ? 19.085 -14.026 -6.933 1.00 42.91 94 PHE A CA 1
ATOM 748 C C . PHE A 1 94 ? 18.553 -14.006 -8.379 1.00 42.91 94 PHE A C 1
ATOM 750 O O . PHE A 1 94 ? 18.362 -15.062 -8.977 1.00 42.91 94 PHE A O 1
ATOM 757 N N . TYR A 1 95 ? 18.381 -12.810 -8.953 1.00 52.62 95 TYR A N 1
ATOM 758 C CA . TYR A 1 95 ? 18.297 -12.589 -10.402 1.00 52.62 95 TYR A CA 1
ATOM 759 C C . TYR A 1 95 ? 19.549 -11.822 -10.839 1.00 52.62 95 TYR A C 1
ATOM 761 O O . TYR A 1 95 ? 19.857 -10.774 -10.272 1.00 52.62 95 TYR A O 1
ATOM 769 N N . ASP A 1 96 ? 20.296 -12.372 -11.800 1.00 53.28 96 ASP A N 1
ATOM 770 C CA . ASP A 1 96 ? 21.673 -11.954 -12.119 1.00 53.28 96 ASP A CA 1
ATOM 771 C C . ASP A 1 96 ? 21.760 -10.587 -12.823 1.00 53.28 96 ASP A C 1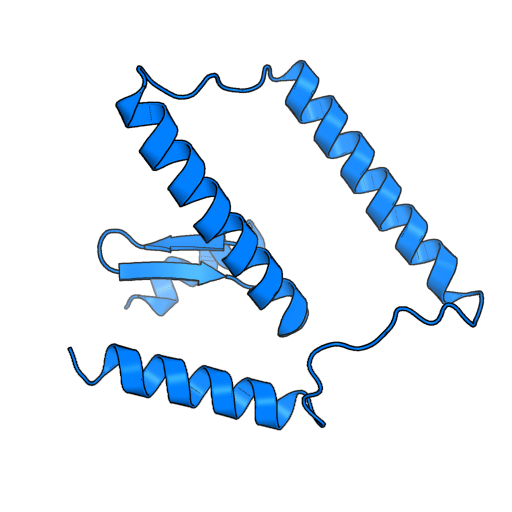
ATOM 773 O O . ASP A 1 96 ? 22.826 -9.977 -12.895 1.00 53.28 96 ASP A O 1
ATOM 777 N N . ASN A 1 97 ? 20.643 -10.073 -13.346 1.00 64.06 97 ASN A N 1
ATOM 778 C CA . ASN A 1 97 ? 20.581 -8.745 -13.941 1.00 64.06 97 ASN A CA 1
ATOM 779 C C . ASN A 1 97 ? 19.157 -8.152 -13.872 1.00 64.06 97 ASN A C 1
ATOM 781 O O . ASN A 1 97 ? 18.156 -8.861 -13.995 1.00 64.06 97 ASN A O 1
ATOM 785 N N . GLU A 1 98 ? 19.063 -6.829 -13.690 1.00 58.72 98 GLU A N 1
ATOM 786 C CA . GLU A 1 98 ? 17.780 -6.102 -13.634 1.00 58.72 98 GLU A CA 1
ATOM 787 C C . GLU A 1 98 ? 16.953 -6.262 -14.919 1.00 58.72 98 GLU A C 1
ATOM 789 O O . GLU A 1 98 ? 15.725 -6.191 -14.890 1.00 58.72 98 GLU A O 1
ATOM 794 N N . GLN A 1 99 ? 17.623 -6.510 -16.044 1.00 64.12 99 GLN A N 1
ATOM 795 C CA . GLN A 1 99 ? 17.022 -6.593 -17.371 1.00 64.12 99 GLN A CA 1
ATOM 796 C C . GLN A 1 99 ? 16.229 -7.895 -17.571 1.00 64.12 99 GLN A C 1
ATOM 798 O O . GLN A 1 99 ? 15.132 -7.882 -18.115 1.00 64.12 99 GLN A O 1
ATOM 803 N N . GLU A 1 100 ? 16.733 -9.001 -17.043 1.00 72.00 100 GLU A N 1
ATOM 804 C CA . GLU A 1 100 ? 16.174 -10.348 -17.085 1.00 72.00 100 GLU A CA 1
ATOM 805 C C . GLU A 1 100 ? 15.036 -10.470 -16.082 1.00 72.00 100 GLU A C 1
ATOM 807 O O . GLU A 1 100 ? 14.013 -11.080 -16.387 1.00 72.00 100 GLU A O 1
ATOM 812 N N . LEU A 1 101 ? 15.153 -9.815 -14.922 1.00 69.19 101 LEU A N 1
ATOM 813 C CA . LEU A 1 101 ? 14.034 -9.682 -13.995 1.00 69.19 101 LEU A CA 1
ATOM 814 C C . LEU A 1 101 ? 12.906 -8.842 -14.613 1.00 69.19 101 LEU A C 1
ATOM 816 O O . LEU A 1 101 ? 11.743 -9.243 -14.547 1.00 69.19 101 LEU A O 1
ATOM 820 N N . ALA A 1 102 ? 13.228 -7.719 -15.263 1.00 69.25 102 ALA A N 1
ATOM 821 C CA . ALA A 1 102 ? 12.241 -6.901 -15.966 1.00 69.25 102 ALA A CA 1
ATOM 822 C C . ALA A 1 102 ? 11.569 -7.673 -17.115 1.00 69.25 102 ALA A C 1
ATOM 824 O O . ALA A 1 102 ? 10.344 -7.617 -17.257 1.00 69.25 102 ALA A O 1
ATOM 825 N N . GLU A 1 103 ? 12.330 -8.442 -17.897 1.00 75.06 103 GLU A N 1
ATOM 826 C CA . GLU A 1 103 ? 11.799 -9.321 -18.945 1.00 75.06 103 GLU A CA 1
ATOM 827 C C . GLU A 1 103 ? 10.922 -10.436 -18.368 1.00 75.06 103 GLU A C 1
ATOM 829 O O . GLU A 1 103 ? 9.836 -10.696 -18.892 1.00 75.06 103 GLU A O 1
ATOM 834 N N . LEU A 1 104 ? 11.335 -11.066 -17.268 1.00 74.00 104 LEU A N 1
ATOM 835 C CA . LEU A 1 104 ? 10.579 -12.126 -16.604 1.00 74.00 104 LEU A CA 1
ATOM 836 C C . LEU A 1 104 ? 9.258 -11.609 -16.034 1.00 74.00 104 LEU A C 1
ATOM 838 O O . LEU A 1 104 ? 8.216 -12.243 -16.231 1.00 74.00 104 LEU A O 1
ATOM 842 N N . ILE A 1 105 ? 9.284 -10.462 -15.355 1.00 73.12 105 ILE A N 1
ATOM 843 C CA . ILE A 1 105 ? 8.086 -9.811 -14.816 1.00 73.12 105 ILE A CA 1
ATOM 844 C C . ILE A 1 105 ? 7.161 -9.419 -15.966 1.00 73.12 105 ILE A C 1
ATOM 846 O O . ILE A 1 105 ? 5.978 -9.758 -15.937 1.00 73.12 105 ILE A O 1
ATOM 850 N N . THR A 1 106 ? 7.694 -8.786 -17.013 1.00 71.56 106 THR A N 1
ATOM 851 C CA . THR A 1 106 ? 6.909 -8.389 -18.190 1.00 71.56 106 THR A CA 1
ATOM 852 C C . THR A 1 106 ? 6.258 -9.602 -18.847 1.00 71.56 106 THR A C 1
ATOM 854 O O . THR A 1 106 ? 5.049 -9.594 -19.073 1.00 71.56 106 THR A O 1
ATOM 857 N N . ARG A 1 107 ? 7.016 -10.680 -19.083 1.00 74.62 107 ARG A N 1
ATOM 858 C CA . ARG A 1 107 ? 6.492 -11.933 -19.643 1.00 74.62 107 ARG A CA 1
ATOM 859 C C . ARG A 1 107 ? 5.389 -12.520 -18.768 1.00 74.62 107 ARG A C 1
ATOM 861 O O . ARG A 1 107 ? 4.331 -12.861 -19.278 1.00 74.62 107 ARG A O 1
ATOM 868 N N . THR A 1 108 ? 5.609 -12.589 -17.458 1.00 72.12 108 THR A N 1
ATOM 869 C CA . THR A 1 108 ? 4.645 -13.158 -16.504 1.00 72.12 108 THR A CA 1
ATOM 870 C C . THR A 1 108 ? 3.351 -12.346 -16.460 1.00 72.12 108 THR A C 1
ATOM 872 O O . THR A 1 108 ? 2.261 -12.919 -16.484 1.00 72.12 108 THR A O 1
ATOM 875 N N . ILE A 1 109 ? 3.450 -11.015 -16.448 1.00 63.00 109 ILE A N 1
ATOM 876 C CA . ILE A 1 109 ? 2.292 -10.115 -16.477 1.00 63.00 109 ILE A CA 1
ATOM 877 C C . ILE A 1 109 ? 1.533 -10.273 -17.798 1.00 63.00 109 ILE A C 1
ATOM 879 O O . ILE A 1 109 ? 0.318 -10.460 -17.778 1.00 63.00 109 ILE A O 1
ATOM 883 N N . VAL A 1 110 ? 2.229 -10.258 -18.937 1.00 67.25 110 VAL A N 1
ATOM 884 C CA . VAL A 1 110 ? 1.625 -10.423 -20.269 1.00 67.25 110 VAL A CA 1
ATOM 885 C C . VAL A 1 110 ? 0.931 -11.782 -20.397 1.00 67.25 110 VAL A C 1
ATOM 887 O O . VAL A 1 110 ? -0.228 -11.833 -20.803 1.00 67.25 110 VAL A O 1
ATOM 890 N N . ASP A 1 111 ? 1.572 -12.871 -19.973 1.00 69.38 111 ASP A N 1
ATOM 891 C CA . ASP A 1 111 ? 0.991 -14.220 -20.004 1.00 69.38 111 ASP A CA 1
ATOM 892 C C . ASP A 1 111 ? -0.242 -14.350 -19.099 1.00 69.38 111 ASP A C 1
ATOM 894 O O . ASP A 1 111 ? -1.200 -15.047 -19.442 1.00 69.38 111 ASP A O 1
ATOM 898 N N . THR A 1 112 ? -0.235 -13.668 -17.953 1.00 58.34 112 THR A N 1
ATOM 899 C CA . THR A 1 112 ? -1.356 -13.671 -17.002 1.00 58.34 112 THR A CA 1
ATOM 900 C C . THR A 1 112 ? -2.524 -12.816 -17.499 1.00 58.34 112 THR A C 1
ATOM 902 O O . THR A 1 112 ? -3.681 -13.168 -17.269 1.00 58.34 112 THR A O 1
ATOM 905 N N . LEU A 1 113 ? -2.244 -11.714 -18.201 1.00 46.28 113 LEU A N 1
ATOM 906 C CA . LEU A 1 113 ? -3.260 -10.805 -18.740 1.00 46.28 113 LEU A CA 1
ATOM 907 C C . LEU A 1 113 ? -3.871 -11.291 -20.062 1.00 46.28 113 LEU A C 1
ATOM 909 O O . LEU A 1 113 ? -5.040 -11.013 -20.305 1.00 46.28 113 LEU A O 1
ATOM 913 N N . ILE A 1 114 ? -3.124 -12.018 -20.901 1.00 50.78 114 ILE A N 1
ATOM 914 C CA . ILE A 1 114 ? -3.599 -12.507 -22.212 1.00 50.78 114 ILE A CA 1
ATOM 915 C C . ILE A 1 114 ? -4.371 -13.839 -22.105 1.00 50.78 114 ILE A C 1
ATOM 917 O O . ILE A 1 114 ? -5.137 -14.178 -23.004 1.00 50.78 114 ILE A O 1
ATOM 921 N N . LYS A 1 115 ? -4.209 -14.606 -21.016 1.00 45.78 115 LYS A N 1
ATOM 922 C CA . LYS A 1 115 ? -4.917 -15.889 -20.802 1.00 45.78 115 LYS A CA 1
ATOM 923 C C . LYS A 1 115 ? -6.265 -15.781 -20.068 1.00 45.78 115 LYS A C 1
ATOM 925 O O . LYS A 1 115 ? -6.830 -16.817 -19.714 1.00 45.78 115 LYS A O 1
ATOM 930 N N . LYS A 1 116 ? -6.785 -14.574 -19.842 1.00 40.38 116 LYS A N 1
ATOM 931 C CA . LYS A 1 116 ? -8.174 -14.337 -19.410 1.00 40.38 116 LYS A CA 1
ATOM 932 C C . LYS A 1 116 ? -9.013 -13.833 -20.574 1.00 40.38 116 LYS A C 1
ATOM 934 O O . LYS A 1 116 ? -10.213 -14.182 -20.583 1.00 40.38 116 LYS A O 1
#

Secondary structure (DSSP, 8-state):
-HHHHHHHHHTT-SEEEETTTEEEE--SSHHHHHHHHHHHHHHHHHHHHHHHTT---PPPHHHHHHHHHHHHHHHHHHHHHTTS----PPP-S--S-HHHHHHHHHHHHHHHHHT-

pLDDT: mean 75.78, std 18.68, range [37.09, 96.69]

Sequence (116 aa):
ELAHTVDGYIEKCNAILLSNHGVVTVGTDVFSAYYTMERVEHSAYIIWVARSLGGEKPLSQENINKLLEIRKRSEKTLSYTELNDETHVQKEDFYDNEQELAELITRTIVDTLIKK

Solvent-accessible surface area (backbone atoms only — not comparable to full-atom values): 7212 Å² total; per-residue (Å²): 112,71,68,70,71,45,56,84,45,58,86,78,43,48,63,46,81,41,89,99,74,49,74,50,53,50,50,99,46,72,64,55,15,47,54,46,42,53,52,49,54,53,49,52,50,52,49,54,54,29,49,76,74,78,46,71,83,79,78,52,71,69,58,51,51,53,52,54,53,51,50,55,50,54,56,52,53,57,70,60,46,81,79,56,84,89,80,91,74,87,89,86,83,93,66,98,43,74,66,58,48,50,50,50,51,51,49,52,52,51,56,61,64,71,74,109

Foldseek 3Di:
DVVVVCVVVVVPDQKDQDVVPGIFGDDPAPVRRVVVNVVVVVVVVVQVVQVVVVGDDDDDPVVVVVVVVVVVVVVVVVVVCVVPDDDDDDDPDDDPDSVVVVVVVVVVVCVVVVVD

Mean predicted aligned error: 12.72 Å

Radius of gyration: 17.92 Å; Cα contacts (8 Å, |Δi|>4): 48; chains: 1; bounding box: 48×29×38 Å